Protein AF-A0A2V5SLN3-F1 (afdb_monomer_lite)

Radius of gyration: 26.93 Å; chains: 1; bounding box: 72×32×81 Å

pLDDT: mean 79.35, std 11.96, range [52.5, 93.38]

Secondary structure (DSSP, 8-state):
-HHHHHHHHHHHHHHHHTS--TT---BTTB-HHHHHHHHHHHHHHHHHHHHHHHHHHHIIIIITSTTTGGGSTTHHHHHHHHHHHTTS---HHHHHHHHHHHHHHHHHHHHHHHHHHIIIII-HHHHHHHHHHHHHHHHHHTTSGGGHHHHHHHHHHH-

Structure (mmCIF, N/CA/C/O backbone):
data_AF-A0A2V5SLN3-F1
#
_entry.id   AF-A0A2V5SLN3-F1
#
loop_
_atom_site.group_PDB
_atom_site.id
_atom_site.type_symbol
_atom_site.label_atom_id
_atom_site.label_alt_id
_atom_site.label_comp_id
_atom_site.label_asym_id
_atom_site.label_entity_id
_atom_site.label_seq_id
_atom_site.pdbx_PDB_ins_code
_atom_site.Cartn_x
_atom_site.Cartn_y
_atom_site.Cartn_z
_atom_site.occupancy
_atom_site.B_iso_or_equiv
_atom_site.auth_seq_id
_atom_site.auth_comp_id
_atom_site.auth_asym_id
_atom_site.auth_atom_id
_atom_site.pdbx_PDB_model_num
ATOM 1 N N . MET A 1 1 ? 51.136 8.847 -52.591 1.00 61.53 1 MET A N 1
ATOM 2 C CA . MET A 1 1 ? 50.750 9.516 -51.328 1.00 61.53 1 MET A CA 1
ATOM 3 C C . MET A 1 1 ? 49.317 10.067 -51.361 1.00 61.53 1 MET A C 1
ATOM 5 O O . MET A 1 1 ? 48.600 9.870 -50.396 1.00 61.53 1 MET A O 1
ATOM 9 N N . ALA A 1 2 ? 48.838 10.638 -52.477 1.00 60.84 2 ALA A N 1
ATOM 10 C CA . ALA A 1 2 ? 47.458 11.149 -52.593 1.00 60.84 2 ALA A CA 1
ATOM 11 C C . ALA A 1 2 ? 46.336 10.073 -52.566 1.00 60.84 2 ALA A C 1
ATOM 13 O O . ALA A 1 2 ? 45.254 10.313 -52.038 1.00 60.84 2 ALA A O 1
ATOM 14 N N . LEU A 1 3 ? 46.585 8.862 -53.088 1.00 61.09 3 LEU A N 1
ATOM 15 C CA . LEU A 1 3 ? 45.587 7.774 -53.129 1.00 61.09 3 LEU A CA 1
ATOM 16 C C . LEU A 1 3 ? 45.236 7.205 -51.741 1.00 61.09 3 LEU A C 1
ATOM 18 O O . LEU A 1 3 ? 44.086 6.859 -51.480 1.00 61.09 3 LEU A O 1
ATOM 22 N N . THR A 1 4 ? 46.208 7.140 -50.828 1.00 65.88 4 THR A N 1
ATOM 23 C CA . THR A 1 4 ? 46.013 6.631 -49.460 1.00 65.88 4 THR A CA 1
ATOM 24 C C . THR A 1 4 ? 45.186 7.584 -48.596 1.00 65.88 4 THR A C 1
ATOM 26 O O . THR A 1 4 ? 44.392 7.136 -47.770 1.00 65.88 4 THR A O 1
ATOM 29 N N . GLU A 1 5 ? 45.303 8.893 -48.824 1.00 65.50 5 GLU A N 1
ATOM 30 C CA . GLU A 1 5 ? 44.511 9.904 -48.114 1.00 65.50 5 GLU A CA 1
ATOM 31 C C . GLU A 1 5 ? 43.044 9.910 -48.560 1.00 65.50 5 GLU A C 1
ATOM 33 O O . GLU A 1 5 ? 42.145 10.029 -47.723 1.00 65.50 5 GLU A O 1
ATOM 38 N N . GLY A 1 6 ? 42.783 9.695 -49.855 1.00 66.25 6 GLY A N 1
ATOM 39 C CA . GLY A 1 6 ? 41.425 9.590 -50.399 1.00 66.25 6 GLY A CA 1
ATOM 40 C C . GLY A 1 6 ? 40.634 8.415 -49.815 1.00 66.25 6 GLY A C 1
ATOM 41 O O . GLY A 1 6 ? 39.480 8.583 -49.420 1.00 66.25 6 GLY A O 1
ATOM 42 N N . LEU A 1 7 ? 41.272 7.249 -49.667 1.00 68.19 7 LEU A N 1
ATOM 43 C CA . LEU A 1 7 ? 40.657 6.061 -49.060 1.00 68.19 7 LEU A CA 1
ATOM 44 C C . LEU A 1 7 ? 40.425 6.234 -47.553 1.00 68.19 7 LEU A C 1
ATOM 46 O O . LEU A 1 7 ? 39.381 5.834 -47.037 1.00 68.19 7 LEU A O 1
ATOM 50 N N . ALA A 1 8 ? 41.352 6.885 -46.846 1.00 68.88 8 ALA A N 1
ATOM 51 C CA . ALA A 1 8 ? 41.179 7.209 -45.431 1.00 68.88 8 ALA A CA 1
ATOM 52 C C . ALA A 1 8 ? 40.047 8.228 -45.202 1.00 68.88 8 ALA A C 1
ATOM 54 O O . ALA A 1 8 ? 39.337 8.143 -44.196 1.00 68.88 8 ALA A O 1
ATOM 55 N N . LYS A 1 9 ? 39.857 9.173 -46.132 1.00 69.25 9 LYS A N 1
ATOM 56 C CA . LYS A 1 9 ? 38.761 10.147 -46.099 1.00 69.25 9 LYS A CA 1
ATOM 57 C C . LYS A 1 9 ? 37.419 9.484 -46.407 1.00 69.25 9 LYS A C 1
ATOM 59 O O . LYS A 1 9 ? 36.494 9.672 -45.628 1.00 69.25 9 LYS A O 1
ATOM 64 N N . ALA A 1 10 ? 37.347 8.642 -47.441 1.00 67.56 10 ALA A N 1
ATOM 65 C CA . ALA A 1 10 ? 36.150 7.873 -47.800 1.00 67.56 10 ALA A CA 1
ATOM 66 C C . ALA A 1 10 ? 35.706 6.902 -46.688 1.00 67.56 10 ALA A C 1
ATOM 68 O O . ALA A 1 10 ? 34.519 6.793 -46.383 1.00 67.56 10 ALA A O 1
ATOM 69 N N . ARG A 1 11 ? 36.665 6.248 -46.018 1.00 65.00 11 ARG A N 1
ATOM 70 C CA . ARG A 1 11 ? 36.393 5.375 -44.865 1.00 65.00 11 ARG A CA 1
ATOM 71 C C . ARG A 1 11 ? 35.878 6.159 -43.654 1.00 65.00 11 ARG A C 1
ATOM 73 O O . ARG A 1 11 ? 35.012 5.661 -42.941 1.00 65.00 11 ARG A O 1
ATOM 80 N N . ARG A 1 12 ? 36.370 7.386 -43.432 1.00 63.09 12 ARG A N 1
ATOM 81 C CA . ARG A 1 12 ? 35.868 8.278 -42.371 1.00 63.09 12 ARG A CA 1
ATOM 82 C C . ARG A 1 12 ? 34.450 8.770 -42.650 1.00 63.09 12 ARG A C 1
ATOM 84 O O . ARG A 1 12 ? 33.630 8.727 -41.741 1.00 63.09 12 ARG A O 1
ATOM 91 N N . THR A 1 13 ? 34.131 9.166 -43.883 1.00 60.34 13 THR A N 1
ATOM 92 C CA . THR A 1 13 ? 32.761 9.573 -44.241 1.00 60.34 13 THR A CA 1
ATOM 93 C C . THR A 1 13 ? 31.768 8.416 -44.163 1.00 60.34 13 THR A C 1
ATOM 95 O O . THR A 1 13 ? 30.644 8.630 -43.718 1.00 60.34 13 THR A O 1
ATOM 98 N N . GLN A 1 14 ? 32.170 7.187 -44.509 1.00 59.09 14 GLN A N 1
ATOM 99 C CA . GLN A 1 14 ? 31.303 6.016 -44.325 1.00 59.09 14 GLN A CA 1
ATOM 100 C C . GLN A 1 14 ? 31.097 5.642 -42.851 1.00 59.09 14 GLN A C 1
ATOM 102 O O . GLN A 1 14 ? 29.985 5.285 -42.476 1.00 59.09 14 GLN A O 1
ATOM 107 N N . HIS A 1 15 ? 32.119 5.757 -41.998 1.00 54.50 15 HIS A N 1
ATOM 108 C CA . HIS A 1 15 ? 31.983 5.441 -40.571 1.00 54.50 15 HIS A CA 1
ATOM 109 C C . HIS A 1 15 ? 31.034 6.414 -39.849 1.00 54.50 15 HIS A C 1
ATOM 111 O O . HIS A 1 15 ? 30.241 5.987 -39.018 1.00 54.50 15 HIS A O 1
ATOM 117 N N . SER A 1 16 ? 31.051 7.704 -40.204 1.00 55.72 16 SER A N 1
ATOM 118 C CA . SER A 1 16 ? 30.120 8.696 -39.642 1.00 55.72 16 SER A CA 1
ATOM 119 C C . SER A 1 16 ? 28.672 8.521 -40.120 1.00 55.72 16 SER A C 1
ATOM 121 O O . SER A 1 16 ? 27.753 8.873 -39.387 1.00 55.72 16 SER A O 1
ATOM 123 N N . ALA A 1 17 ? 28.448 7.949 -41.308 1.00 57.78 17 ALA A N 1
ATOM 124 C CA . ALA A 1 17 ? 27.106 7.713 -41.848 1.00 57.78 17 ALA A CA 1
ATOM 125 C C . ALA A 1 17 ? 26.389 6.494 -41.227 1.00 57.78 17 ALA A C 1
ATOM 127 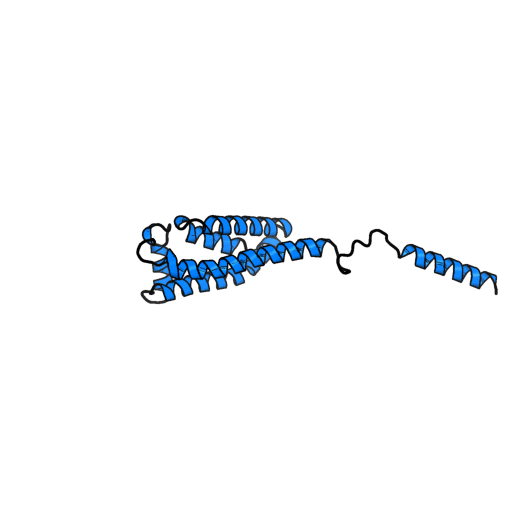O O . ALA A 1 17 ? 25.166 6.423 -41.275 1.00 57.78 17 ALA A O 1
ATOM 128 N N . LEU A 1 18 ? 27.125 5.554 -40.619 1.00 58.69 18 LEU A N 1
ATOM 129 C CA . LEU A 1 18 ? 26.564 4.338 -40.006 1.00 58.69 18 LEU A CA 1
ATOM 130 C C . LEU A 1 18 ? 26.110 4.520 -38.545 1.00 58.69 18 LEU A C 1
ATOM 132 O O . LEU A 1 18 ? 25.500 3.616 -37.983 1.00 58.69 18 LEU A O 1
ATOM 136 N N . VAL A 1 19 ? 26.406 5.666 -37.922 1.00 57.88 19 VAL A N 1
ATOM 137 C CA . VAL A 1 19 ? 26.100 5.931 -36.499 1.00 57.88 19 VAL A CA 1
ATOM 138 C C . VAL A 1 19 ? 24.748 6.629 -36.312 1.00 57.88 19 VAL A C 1
ATOM 140 O O . VAL A 1 19 ? 24.195 6.624 -35.215 1.00 57.88 19 VAL A O 1
ATOM 143 N N . HIS A 1 20 ? 24.163 7.195 -37.371 1.00 57.94 20 HIS A N 1
ATOM 144 C CA . HIS A 1 20 ? 22.851 7.821 -37.267 1.00 57.94 20 HIS A CA 1
ATOM 145 C C . HIS A 1 20 ? 21.748 6.775 -37.453 1.00 57.94 20 HIS A C 1
ATOM 147 O O . HIS A 1 20 ? 21.328 6.482 -38.569 1.00 57.94 20 HIS A O 1
ATOM 153 N N . ASN A 1 21 ? 21.301 6.191 -36.341 1.00 62.31 21 ASN A N 1
ATOM 154 C CA . ASN A 1 21 ? 20.111 5.354 -36.318 1.00 62.31 21 ASN A CA 1
ATOM 155 C C . ASN A 1 21 ? 18.867 6.266 -36.222 1.00 62.31 21 ASN A C 1
ATOM 157 O O . ASN A 1 21 ? 18.675 6.907 -35.189 1.00 62.31 21 ASN A O 1
ATOM 161 N N . PRO A 1 22 ? 18.008 6.348 -37.254 1.00 55.69 22 PRO A N 1
ATOM 162 C CA . PRO A 1 22 ? 16.774 7.142 -37.217 1.00 55.69 22 PRO A CA 1
ATOM 163 C C . PRO A 1 22 ? 15.733 6.597 -36.219 1.00 55.69 22 PRO A C 1
ATOM 165 O O . PRO A 1 22 ? 14.703 7.229 -35.986 1.00 55.69 22 PRO A O 1
ATOM 168 N N . GLU A 1 23 ? 16.005 5.448 -35.591 1.00 59.38 23 GLU A N 1
ATOM 169 C CA . GLU A 1 23 ? 15.252 4.918 -34.455 1.00 59.38 23 GLU A CA 1
ATOM 170 C C . GLU A 1 23 ? 15.792 5.367 -33.087 1.00 59.38 23 GLU A C 1
ATOM 172 O O . GLU A 1 23 ? 15.502 4.714 -32.081 1.00 59.38 23 GLU A O 1
ATOM 177 N N . ASP A 1 24 ? 16.553 6.467 -33.007 1.00 57.34 24 ASP A N 1
ATOM 178 C CA . ASP A 1 24 ? 16.949 7.051 -31.721 1.00 57.34 24 ASP A CA 1
ATOM 179 C C . ASP A 1 24 ? 15.735 7.683 -31.026 1.00 57.34 24 ASP A C 1
ATOM 181 O O . ASP A 1 24 ? 15.410 8.869 -31.072 1.00 57.34 24 ASP A O 1
ATOM 185 N N . ARG A 1 25 ? 14.972 6.780 -30.438 1.00 59.91 25 ARG A N 1
ATOM 186 C CA . ARG A 1 25 ? 13.666 6.956 -29.848 1.00 59.91 25 ARG A CA 1
ATOM 187 C C . ARG A 1 25 ? 13.823 7.456 -28.407 1.00 59.91 25 ARG A C 1
ATOM 189 O O . ARG A 1 25 ? 13.030 7.082 -27.554 1.00 59.91 25 ARG A O 1
ATOM 196 N N . SER A 1 26 ? 14.823 8.286 -28.121 1.00 57.06 26 SER A N 1
ATOM 197 C CA . SER A 1 26 ? 15.150 8.709 -26.761 1.00 57.06 26 SER A CA 1
ATOM 198 C C . SER A 1 26 ? 14.059 9.611 -26.164 1.00 57.06 26 SER A C 1
ATOM 200 O O . SER A 1 26 ? 13.610 10.581 -26.774 1.00 57.06 26 SER A O 1
ATOM 202 N N . PHE A 1 27 ? 13.587 9.272 -24.965 1.00 59.97 27 PHE A N 1
ATOM 203 C CA . PHE A 1 27 ? 12.890 10.230 -24.108 1.00 59.97 27 PHE A CA 1
ATOM 204 C C . PHE A 1 27 ? 13.963 10.792 -23.178 1.00 59.97 27 PHE A C 1
ATOM 206 O O . PHE A 1 27 ? 14.506 10.045 -22.367 1.00 59.97 27 PHE A O 1
ATOM 213 N N . PHE A 1 28 ? 14.346 12.060 -23.358 1.00 66.69 28 PHE A N 1
ATOM 214 C CA . PHE A 1 28 ? 15.442 12.690 -22.601 1.00 66.69 28 PHE A CA 1
ATOM 215 C C . PHE A 1 28 ? 16.801 11.948 -22.674 1.00 66.69 28 PHE A C 1
ATOM 217 O O . PHE A 1 28 ? 17.596 12.033 -21.745 1.00 66.69 28 PHE A O 1
ATOM 224 N N . GLY A 1 29 ? 17.097 11.207 -23.753 1.00 70.31 29 GLY A N 1
ATOM 225 C CA . GLY A 1 29 ? 18.341 10.421 -23.857 1.00 70.31 29 GLY A CA 1
ATOM 226 C C . GLY A 1 29 ? 18.280 9.013 -23.239 1.00 70.31 29 GLY A C 1
ATOM 227 O O . GLY A 1 29 ? 19.279 8.297 -23.264 1.00 70.31 29 GLY A O 1
ATOM 228 N N . HIS A 1 30 ? 17.121 8.584 -22.723 1.00 72.25 30 HIS A N 1
ATOM 229 C CA . HIS A 1 30 ? 16.921 7.273 -22.091 1.00 72.25 30 HIS A CA 1
ATOM 230 C C . HIS A 1 30 ? 15.968 6.348 -22.884 1.00 72.25 30 HIS A C 1
ATOM 232 O O . HIS A 1 30 ? 15.185 6.823 -23.718 1.00 72.25 30 HIS A O 1
ATOM 238 N N . PRO A 1 31 ? 15.998 5.018 -22.633 1.00 79.44 31 PRO A N 1
ATOM 239 C CA . PRO A 1 31 ? 15.121 4.049 -23.296 1.00 79.44 31 PRO A CA 1
ATOM 240 C C . PRO A 1 31 ? 13.634 4.369 -23.087 1.00 79.44 31 PRO A C 1
ATOM 242 O O . PRO A 1 31 ? 13.209 4.630 -21.963 1.00 79.44 31 PRO A O 1
ATOM 245 N N . ARG A 1 32 ? 12.805 4.258 -24.138 1.00 73.88 32 ARG A N 1
ATOM 246 C CA . ARG A 1 32 ? 11.359 4.588 -24.078 1.00 73.88 32 ARG A CA 1
ATOM 247 C C . ARG A 1 32 ? 10.577 3.871 -22.981 1.00 73.88 32 ARG A C 1
ATOM 249 O O . ARG A 1 32 ? 9.624 4.433 -22.454 1.00 73.88 32 ARG A O 1
ATOM 256 N N . GLY A 1 33 ? 10.972 2.645 -22.636 1.00 79.88 33 GLY A N 1
ATOM 257 C CA . GLY A 1 33 ? 10.323 1.867 -21.578 1.00 79.88 33 GLY A CA 1
ATOM 258 C C . GLY A 1 33 ? 10.398 2.536 -20.204 1.00 79.88 33 GLY A C 1
ATOM 259 O O . GLY A 1 33 ? 9.483 2.373 -19.402 1.00 79.88 33 GLY A O 1
ATOM 260 N N . LEU A 1 34 ? 11.433 3.347 -19.958 1.00 82.06 34 LEU A N 1
ATOM 261 C CA . LEU A 1 34 ? 11.593 4.062 -18.696 1.00 82.06 34 LEU A CA 1
ATOM 262 C C . LEU A 1 34 ? 10.463 5.068 -18.469 1.00 82.06 34 LEU A C 1
ATOM 264 O O . LEU A 1 34 ? 9.965 5.158 -17.356 1.00 82.06 34 LEU A O 1
ATOM 268 N N . GLY A 1 35 ? 10.020 5.777 -19.514 1.00 84.94 35 GLY A N 1
ATOM 269 C CA . GLY A 1 35 ? 8.931 6.751 -19.397 1.00 84.94 35 GLY A CA 1
ATOM 270 C C . GLY A 1 35 ? 7.621 6.105 -18.941 1.00 84.94 35 GLY A C 1
ATOM 271 O O . GLY A 1 35 ? 6.964 6.614 -18.037 1.00 84.94 35 GLY A O 1
ATOM 272 N N . TYR A 1 36 ? 7.280 4.941 -19.503 1.00 85.12 36 TYR A N 1
ATOM 273 C CA . TYR A 1 36 ? 6.088 4.189 -19.101 1.00 85.12 36 TYR A CA 1
ATOM 274 C C . TYR A 1 36 ? 6.188 3.663 -17.667 1.00 85.12 36 TYR A C 1
ATOM 276 O O . TYR A 1 36 ? 5.224 3.780 -16.913 1.00 85.12 36 TYR A O 1
ATOM 284 N N . ILE A 1 37 ? 7.343 3.117 -17.274 1.00 87.06 37 ILE A N 1
ATOM 285 C CA . ILE A 1 37 ? 7.554 2.605 -15.912 1.00 87.06 37 ILE A CA 1
ATOM 286 C C . ILE A 1 37 ? 7.519 3.752 -14.902 1.00 87.06 37 ILE A C 1
ATOM 288 O O . ILE A 1 37 ? 6.782 3.657 -13.932 1.00 87.06 37 ILE A O 1
ATOM 292 N N . ALA A 1 38 ? 8.230 4.851 -15.160 1.00 89.19 38 ALA A N 1
ATOM 293 C CA . ALA A 1 38 ? 8.267 6.009 -14.271 1.00 89.19 38 ALA A CA 1
ATOM 294 C C . ALA A 1 38 ? 6.882 6.642 -14.094 1.00 89.19 38 ALA A C 1
ATOM 296 O O . ALA A 1 38 ? 6.509 7.004 -12.983 1.00 89.19 38 ALA A O 1
ATOM 297 N N . PHE A 1 39 ? 6.095 6.748 -15.169 1.00 90.50 39 PHE A N 1
ATOM 298 C CA . PHE A 1 39 ? 4.722 7.239 -15.076 1.00 90.50 39 PHE A CA 1
ATOM 299 C C . PHE A 1 39 ? 3.826 6.285 -14.275 1.00 90.50 39 PHE A C 1
ATOM 301 O O . PHE A 1 39 ? 3.064 6.726 -13.418 1.00 90.50 39 PHE A O 1
ATOM 308 N N . THR A 1 40 ? 3.949 4.978 -14.516 1.00 89.12 40 THR A N 1
ATOM 309 C CA . THR A 1 40 ? 3.178 3.957 -13.788 1.00 89.12 40 THR A CA 1
ATOM 310 C C . THR A 1 40 ? 3.553 3.936 -12.302 1.00 89.12 40 THR A C 1
ATOM 312 O O . THR A 1 40 ? 2.669 3.902 -11.455 1.00 89.12 40 THR A O 1
ATOM 315 N N . GLU A 1 41 ? 4.843 4.037 -11.977 1.00 90.62 41 GLU A N 1
ATOM 316 C CA . GLU A 1 41 ? 5.365 4.138 -10.609 1.00 90.62 41 GLU A CA 1
ATOM 317 C C . GLU A 1 41 ? 4.917 5.438 -9.928 1.00 90.62 41 GLU A C 1
ATOM 319 O O . GLU A 1 41 ? 4.519 5.429 -8.767 1.00 90.62 41 GLU A O 1
ATOM 324 N N . ALA A 1 42 ? 4.917 6.565 -10.644 1.00 92.25 42 ALA A N 1
ATOM 325 C CA . ALA A 1 42 ? 4.412 7.826 -10.110 1.00 92.25 42 ALA A CA 1
ATOM 326 C C . ALA A 1 42 ? 2.916 7.742 -9.772 1.00 92.25 42 ALA A C 1
ATOM 328 O O . ALA A 1 42 ? 2.494 8.255 -8.736 1.00 92.25 42 ALA A O 1
ATOM 329 N N . TRP A 1 43 ? 2.121 7.085 -10.619 1.00 90.62 43 TRP A N 1
ATOM 330 C CA . TRP A 1 43 ? 0.688 6.905 -10.390 1.00 90.62 43 TRP A CA 1
ATOM 331 C C . TRP A 1 43 ? 0.391 5.958 -9.222 1.00 90.62 43 TRP A C 1
ATOM 333 O O . TRP A 1 43 ? -0.478 6.247 -8.398 1.00 90.62 43 TRP A O 1
ATOM 343 N N . GLU A 1 44 ? 1.143 4.860 -9.128 1.00 90.88 44 GLU A N 1
ATOM 344 C CA . GLU A 1 44 ? 1.118 3.916 -8.005 1.00 90.88 44 GLU A CA 1
ATOM 345 C C . GLU A 1 44 ? 1.379 4.666 -6.691 1.00 90.88 44 GLU A C 1
ATOM 347 O O . GLU A 1 44 ? 0.496 4.738 -5.832 1.00 90.88 44 GLU A O 1
ATOM 352 N N . ARG A 1 45 ? 2.512 5.373 -6.606 1.00 90.62 45 ARG A N 1
ATOM 353 C CA . ARG A 1 45 ? 2.903 6.131 -5.412 1.00 90.62 45 ARG A CA 1
ATOM 354 C C . ARG A 1 45 ? 1.934 7.248 -5.064 1.00 90.62 45 ARG A C 1
ATOM 356 O O . ARG A 1 45 ? 1.669 7.480 -3.887 1.00 90.62 45 ARG A O 1
ATOM 363 N N . PHE A 1 46 ? 1.398 7.949 -6.061 1.00 91.06 46 PHE A N 1
ATOM 364 C CA . PHE A 1 46 ? 0.380 8.971 -5.831 1.00 91.06 46 PHE A CA 1
ATOM 365 C C . PHE A 1 46 ? -0.863 8.372 -5.161 1.00 91.06 46 PHE A C 1
ATOM 367 O O . PHE A 1 46 ? -1.335 8.908 -4.156 1.00 91.06 46 PHE A O 1
ATOM 374 N N . SER A 1 47 ? -1.353 7.237 -5.667 1.00 89.81 47 SER A N 1
ATOM 375 C CA . SER A 1 47 ? -2.489 6.529 -5.072 1.00 89.81 47 SER A CA 1
ATOM 376 C C . SER A 1 47 ? -2.159 6.008 -3.672 1.00 89.81 47 SER A C 1
ATOM 378 O O . SER A 1 47 ? -2.957 6.199 -2.754 1.00 89.81 47 SER A O 1
ATOM 380 N N . TYR A 1 48 ? -0.982 5.404 -3.486 1.00 88.06 48 TYR A N 1
ATOM 381 C CA . TYR A 1 48 ? -0.550 4.852 -2.203 1.00 88.06 48 TYR A CA 1
ATOM 382 C C . TYR A 1 48 ? -0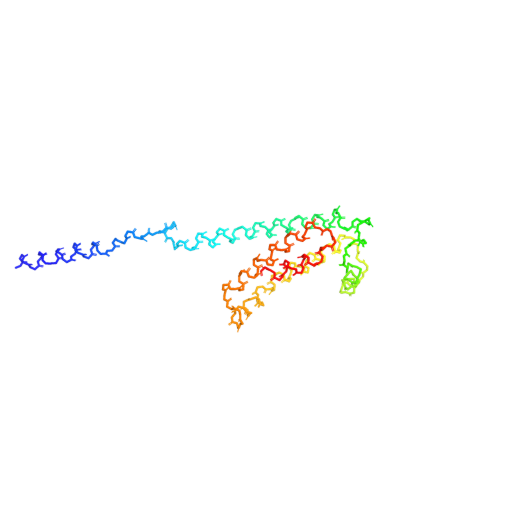.443 5.936 -1.122 1.00 88.06 48 TYR A C 1
ATOM 384 O O . TYR A 1 48 ? -1.052 5.816 -0.057 1.00 88.06 48 TYR A O 1
ATOM 392 N N . TYR A 1 49 ? 0.269 7.035 -1.395 1.00 89.81 49 TYR A N 1
ATOM 393 C CA . TYR A 1 49 ? 0.409 8.122 -0.424 1.00 89.81 49 TYR A CA 1
ATOM 394 C C . TYR A 1 49 ? -0.910 8.866 -0.197 1.00 89.81 49 TYR A C 1
ATOM 396 O O . TYR A 1 49 ? -1.215 9.219 0.944 1.00 89.81 49 TYR A O 1
ATOM 404 N N . GLY A 1 50 ? -1.724 9.051 -1.243 1.00 88.62 50 GLY A N 1
ATOM 405 C CA . GLY A 1 50 ? -3.057 9.640 -1.120 1.00 88.62 50 GLY A CA 1
ATOM 406 C C . GLY A 1 50 ? -3.973 8.814 -0.216 1.00 88.62 50 GLY A C 1
ATOM 407 O O . GLY A 1 50 ? -4.597 9.355 0.701 1.00 88.62 50 GLY A O 1
ATOM 408 N N . MET A 1 51 ? -3.990 7.494 -0.415 1.00 89.88 51 MET A N 1
ATOM 409 C CA . MET A 1 51 ? -4.689 6.556 0.460 1.00 89.88 51 MET A CA 1
ATOM 410 C C . MET A 1 51 ? -4.167 6.646 1.889 1.00 89.88 51 MET A C 1
ATOM 412 O O . MET A 1 51 ? -4.958 6.849 2.803 1.00 89.88 51 MET A O 1
ATOM 416 N N . GLN A 1 52 ? -2.848 6.592 2.082 1.00 85.69 52 GLN A N 1
ATOM 417 C CA . GLN A 1 52 ? -2.215 6.633 3.398 1.00 85.69 52 GLN A CA 1
ATOM 418 C C . GLN A 1 52 ? -2.616 7.888 4.198 1.00 85.69 52 GLN A C 1
ATOM 420 O O . GLN A 1 52 ? -2.929 7.794 5.387 1.00 85.69 52 GLN A O 1
ATOM 425 N N . SER A 1 53 ? -2.649 9.060 3.555 1.00 85.75 53 SER A N 1
ATOM 426 C CA . SER A 1 53 ? -3.052 10.319 4.195 1.00 85.75 53 SER A CA 1
ATOM 427 C C . SER A 1 53 ? -4.535 10.350 4.577 1.00 85.75 53 SER A C 1
ATOM 429 O O . SER A 1 53 ? -4.881 10.782 5.679 1.00 85.75 53 SER A O 1
ATOM 431 N N . LEU A 1 54 ? -5.417 9.892 3.685 1.00 85.19 54 LEU A N 1
ATOM 432 C CA . LEU A 1 54 ? -6.863 9.906 3.923 1.00 85.19 54 LEU A CA 1
ATOM 433 C C . LEU A 1 54 ? -7.303 8.811 4.897 1.00 85.19 54 LEU A C 1
ATOM 435 O O . LEU A 1 54 ? -8.199 9.046 5.703 1.00 85.19 54 LEU A O 1
ATOM 439 N N . LEU A 1 55 ? -6.648 7.652 4.873 1.00 82.69 55 LEU A N 1
ATOM 440 C CA . LEU A 1 55 ? -6.938 6.503 5.725 1.00 82.69 55 LEU A CA 1
ATOM 441 C C . LEU A 1 55 ? -6.761 6.840 7.211 1.00 82.69 55 LEU A C 1
ATOM 443 O O . LEU A 1 55 ? -7.636 6.530 8.015 1.00 82.69 55 LEU A O 1
ATOM 447 N N . VAL A 1 56 ? -5.673 7.528 7.581 1.00 81.25 56 VAL A N 1
ATOM 448 C CA . VAL A 1 56 ? -5.438 7.959 8.973 1.00 81.25 56 VAL A CA 1
ATOM 449 C C . VAL A 1 56 ? -6.524 8.924 9.435 1.00 81.25 56 VAL A C 1
ATOM 451 O O . VAL A 1 56 ? -7.065 8.777 10.534 1.00 81.25 56 VAL A O 1
ATOM 454 N N . LEU A 1 57 ? -6.867 9.900 8.589 1.00 81.31 57 LEU A N 1
ATOM 455 C CA . LEU A 1 57 ? -7.937 10.848 8.888 1.00 81.31 57 LEU A CA 1
ATOM 456 C C . LEU A 1 57 ? -9.273 10.124 9.043 1.00 81.31 57 LEU A C 1
ATOM 458 O O . LEU A 1 57 ? -9.970 10.363 10.022 1.00 81.31 57 LEU A O 1
ATOM 462 N N . TYR A 1 58 ? -9.600 9.212 8.133 1.00 81.44 58 TYR A N 1
ATOM 463 C CA . TYR A 1 58 ? -10.818 8.413 8.168 1.00 81.44 58 TYR A CA 1
ATOM 464 C C . TYR A 1 58 ? -10.900 7.533 9.424 1.00 81.44 58 TYR A C 1
ATOM 466 O O . TYR A 1 58 ? -11.926 7.531 10.102 1.00 81.44 58 TYR A O 1
ATOM 474 N N . MET A 1 59 ? -9.808 6.873 9.816 1.00 75.62 59 MET A N 1
ATOM 475 C CA . MET A 1 59 ? -9.755 6.071 11.040 1.00 75.62 59 MET A CA 1
ATOM 476 C C . MET A 1 59 ? -10.044 6.907 12.290 1.00 75.62 59 MET A C 1
ATOM 478 O O . MET A 1 59 ? -10.873 6.522 13.111 1.00 75.62 59 MET A O 1
ATOM 482 N N . VAL A 1 60 ? -9.395 8.068 12.425 1.00 74.06 60 VAL A N 1
ATOM 483 C CA . VAL A 1 60 ? -9.535 8.937 13.608 1.00 74.06 60 VAL A CA 1
ATOM 484 C C . VAL A 1 60 ? -10.871 9.688 13.623 1.00 74.06 60 VAL A C 1
ATOM 486 O O . VAL A 1 60 ? -11.439 9.900 14.693 1.00 74.06 60 VAL A O 1
ATOM 489 N N . LYS A 1 61 ? -11.363 10.123 12.456 1.00 68.38 61 LYS A N 1
ATOM 490 C CA . LYS A 1 61 ? -12.520 11.028 12.333 1.00 68.38 61 LYS A CA 1
ATOM 491 C C . LYS A 1 61 ? -13.842 10.341 12.026 1.00 68.38 61 LYS A C 1
ATOM 493 O O . LYS A 1 61 ? -14.851 11.002 12.213 1.00 68.38 61 LYS A O 1
ATOM 498 N N . GLN A 1 62 ? -13.855 9.112 11.511 1.00 65.50 62 GLN A N 1
ATOM 499 C CA . GLN A 1 62 ? -15.083 8.436 11.067 1.00 65.50 62 GLN A CA 1
ATOM 500 C C . GLN A 1 62 ? -15.180 7.004 11.604 1.00 65.50 62 GLN A C 1
ATOM 502 O O . GLN A 1 62 ? -16.157 6.670 12.268 1.00 65.50 62 GLN A O 1
ATOM 507 N N . LEU A 1 63 ? -14.153 6.173 11.387 1.00 63.75 63 LEU A N 1
ATOM 508 C CA . LEU A 1 63 ? -14.227 4.734 11.677 1.00 63.75 63 LEU A CA 1
ATOM 509 C C . LEU A 1 63 ? -14.263 4.415 13.183 1.00 63.75 63 LEU A C 1
ATOM 511 O O . LEU A 1 63 ? -14.891 3.448 13.602 1.00 63.75 63 LEU A O 1
ATOM 515 N N . LEU A 1 64 ? -13.584 5.216 14.009 1.00 59.25 64 LEU A N 1
ATOM 516 C CA . LEU A 1 64 ? -13.463 4.971 15.451 1.00 59.25 64 LEU A CA 1
ATOM 517 C C . LEU A 1 64 ? -14.421 5.805 16.313 1.00 59.25 64 LEU A C 1
ATOM 519 O O . LEU A 1 64 ? -14.347 5.751 17.543 1.00 59.25 64 LEU A O 1
ATOM 523 N N . LEU A 1 65 ? -15.334 6.559 15.697 1.00 61.25 65 LEU A N 1
ATOM 524 C CA . LEU A 1 65 ? -16.466 7.132 16.420 1.00 61.25 65 LEU A CA 1
ATOM 525 C C . LEU A 1 65 ? -17.468 6.010 16.718 1.00 61.25 65 LEU A C 1
ATOM 527 O O . LEU A 1 65 ? -17.865 5.260 15.829 1.00 61.25 65 LEU A O 1
ATOM 531 N N . THR A 1 66 ? -17.872 5.915 17.987 1.00 53.25 66 THR A N 1
ATOM 532 C CA . THR A 1 66 ? -18.641 4.830 18.633 1.00 53.25 66 THR A CA 1
ATOM 533 C C . THR A 1 66 ? -19.876 4.319 17.869 1.00 53.25 66 THR A C 1
ATOM 535 O O . THR A 1 66 ? -20.351 3.232 18.162 1.00 53.25 66 THR A O 1
ATOM 538 N N . SER A 1 67 ? -20.380 5.047 16.869 1.00 52.50 67 SER A N 1
ATOM 539 C CA . SER A 1 67 ? -21.593 4.706 16.118 1.00 52.50 67 SER A CA 1
ATOM 540 C C . SER A 1 67 ? -21.389 3.831 14.860 1.00 52.50 67 SER A C 1
ATOM 542 O O . SER A 1 67 ? -22.393 3.381 14.318 1.00 52.50 67 SER A O 1
ATOM 544 N N . HIS A 1 68 ? -20.155 3.583 14.382 1.00 56.00 68 HIS A N 1
ATOM 545 C CA . HIS A 1 68 ? -19.888 2.790 13.151 1.00 56.00 68 HIS A CA 1
ATOM 546 C C . HIS A 1 68 ? -19.026 1.527 13.362 1.00 56.00 68 HIS A C 1
ATOM 548 O O . HIS A 1 68 ? -18.877 0.715 12.450 1.00 56.00 68 HIS A O 1
ATOM 554 N N . ILE A 1 69 ? -18.493 1.318 14.570 1.00 53.81 69 ILE A N 1
ATOM 555 C CA . ILE A 1 69 ? -17.550 0.226 14.889 1.00 53.81 69 ILE A CA 1
ATOM 556 C C . ILE A 1 69 ? -18.171 -1.173 14.690 1.00 53.81 69 ILE A C 1
ATOM 558 O O . ILE A 1 69 ? -17.456 -2.135 14.419 1.00 53.81 69 ILE A O 1
ATOM 562 N N . GLU A 1 70 ? -19.498 -1.292 14.780 1.00 56.66 70 GLU A N 1
ATOM 563 C CA . GLU A 1 70 ? -20.214 -2.575 14.705 1.00 56.66 70 GLU A CA 1
ATOM 564 C C . GLU A 1 70 ? -20.392 -3.119 13.279 1.00 56.66 70 GLU A C 1
ATOM 566 O O . GLU A 1 70 ? -20.681 -4.301 13.112 1.00 56.66 70 GLU A O 1
ATOM 571 N N . HIS A 1 71 ? -20.186 -2.296 12.244 1.00 60.47 71 HIS A N 1
ATOM 572 C CA . HIS A 1 71 ? -20.381 -2.720 10.852 1.00 60.47 71 HIS A CA 1
ATOM 573 C C . HIS A 1 71 ? -19.105 -3.249 10.181 1.00 60.47 71 HIS A C 1
ATOM 575 O O . HIS A 1 71 ? -19.181 -3.826 9.098 1.00 60.47 71 HIS A O 1
ATOM 581 N N . VAL A 1 72 ? -17.931 -3.097 10.803 1.00 64.31 72 VAL A N 1
ATOM 582 C CA . VAL A 1 72 ? -16.667 -3.570 10.222 1.00 64.31 72 VAL A CA 1
ATOM 583 C C . VAL A 1 72 ? -16.493 -5.064 10.496 1.00 64.31 72 VAL A C 1
ATOM 585 O O . VAL A 1 72 ? -16.344 -5.498 11.643 1.00 64.31 72 VAL A O 1
ATOM 588 N N . ALA A 1 73 ? -16.472 -5.869 9.432 1.00 67.06 73 ALA A N 1
ATOM 589 C CA . ALA A 1 73 ? -16.347 -7.317 9.539 1.00 67.06 73 ALA A CA 1
ATOM 590 C C . ALA A 1 73 ? -15.023 -7.708 10.226 1.00 67.06 73 ALA A C 1
ATOM 592 O O . ALA A 1 73 ? -13.940 -7.440 9.710 1.00 67.06 73 ALA A O 1
ATOM 593 N N . GLY A 1 74 ? -15.104 -8.347 11.400 1.00 70.25 74 GLY A N 1
ATOM 594 C CA . GLY A 1 74 ? -13.934 -8.862 12.128 1.00 70.25 74 GLY A CA 1
ATOM 595 C C . GLY A 1 74 ? -13.167 -7.836 12.973 1.00 70.25 74 GLY A C 1
ATOM 596 O O . GLY A 1 74 ? -12.095 -8.160 13.486 1.00 70.25 74 GLY A O 1
ATOM 597 N N . PHE A 1 75 ? -13.698 -6.627 1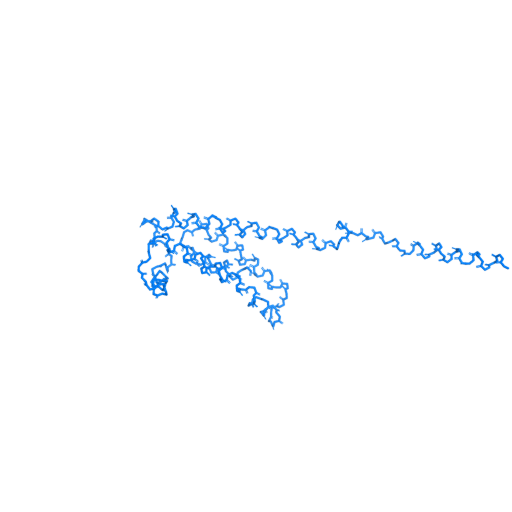3.180 1.00 74.81 75 PHE A N 1
ATOM 598 C CA . PHE A 1 75 ? -13.003 -5.601 13.969 1.00 74.81 75 PHE A CA 1
ATOM 599 C C . PHE A 1 75 ? -12.877 -5.949 15.459 1.00 74.81 75 PHE A C 1
ATOM 601 O O . PHE A 1 75 ? -11.846 -5.678 16.068 1.00 74.81 75 PHE A O 1
ATOM 608 N N . VAL A 1 76 ? -13.880 -6.612 16.041 1.00 76.19 76 VAL A N 1
ATOM 609 C CA . VAL A 1 76 ? -13.879 -7.032 17.455 1.00 76.19 76 VAL A CA 1
ATOM 610 C C . VAL A 1 76 ? -12.719 -7.989 17.796 1.00 76.19 76 VAL A C 1
ATOM 612 O O . VAL A 1 76 ? -11.938 -7.662 18.692 1.00 76.19 76 VAL A O 1
ATOM 615 N N . PRO A 1 77 ? -12.520 -9.129 17.099 1.00 81.88 77 PRO A N 1
ATOM 616 C CA . PRO A 1 77 ? -11.391 -10.016 17.393 1.00 81.88 77 PRO A CA 1
ATOM 617 C C . PRO A 1 77 ? -10.037 -9.365 17.081 1.00 81.88 77 PRO A C 1
ATOM 619 O O . PRO A 1 77 ? -9.072 -9.566 17.817 1.00 81.88 77 PRO A O 1
ATOM 622 N N . PHE A 1 78 ? -9.961 -8.547 16.029 1.00 81.25 78 PHE A N 1
ATOM 623 C CA . PHE A 1 78 ? -8.736 -7.839 15.664 1.00 81.25 78 PHE A CA 1
ATOM 624 C C . PHE A 1 78 ? -8.327 -6.794 16.713 1.00 81.25 78 PHE A C 1
ATOM 626 O O . PHE A 1 78 ? -7.156 -6.709 17.088 1.00 81.25 78 PHE A O 1
ATOM 633 N N . ARG A 1 79 ? -9.293 -6.041 17.249 1.00 79.19 79 ARG A N 1
ATOM 634 C CA . ARG A 1 79 ? -9.063 -5.090 18.338 1.00 79.19 79 ARG A CA 1
ATOM 635 C C . ARG A 1 79 ? -8.515 -5.792 19.575 1.00 79.19 79 ARG A C 1
ATOM 637 O O . ARG A 1 79 ? -7.516 -5.338 20.120 1.00 79.19 79 ARG A O 1
ATOM 644 N N . HIS A 1 80 ? -9.114 -6.909 19.982 1.00 81.81 80 HIS A N 1
ATOM 645 C CA . HIS A 1 80 ? -8.615 -7.676 21.124 1.00 81.81 80 HIS A CA 1
ATOM 646 C C . HIS A 1 80 ? -7.208 -8.230 20.895 1.00 81.81 80 HIS A C 1
ATOM 648 O O . HIS A 1 80 ? -6.385 -8.201 21.809 1.00 81.81 80 HIS A O 1
ATOM 654 N N . PHE A 1 81 ? -6.892 -8.676 19.675 1.00 85.25 81 PHE A N 1
ATOM 655 C CA . PHE A 1 81 ? -5.528 -9.061 19.320 1.00 85.25 81 PHE A CA 1
ATOM 656 C C . PHE A 1 81 ? -4.544 -7.899 19.520 1.00 85.25 81 PHE A C 1
ATOM 658 O O . PHE A 1 81 ? -3.520 -8.073 20.184 1.00 85.25 81 PHE A O 1
ATOM 665 N N . LEU A 1 82 ? -4.870 -6.697 19.037 1.00 84.00 82 LEU A N 1
ATOM 666 C CA . LEU A 1 82 ? -4.020 -5.519 19.228 1.00 84.00 82 LEU A CA 1
ATOM 667 C C . LEU A 1 82 ? -3.912 -5.087 20.694 1.00 84.00 82 LEU A C 1
ATOM 669 O O . LEU A 1 82 ? -2.815 -4.780 21.151 1.00 84.00 82 LEU A O 1
ATOM 673 N N . GLU A 1 83 ? -5.008 -5.106 21.450 1.00 84.00 83 GLU A N 1
ATOM 674 C CA . GLU A 1 83 ? -5.005 -4.809 22.890 1.00 84.00 83 GLU A CA 1
ATOM 675 C C . GLU A 1 83 ? -4.155 -5.819 23.680 1.00 84.00 83 GLU A C 1
ATOM 677 O O . GLU A 1 83 ? -3.468 -5.441 24.633 1.00 84.00 83 GLU A O 1
ATOM 682 N N . SER A 1 84 ? -4.128 -7.088 23.251 1.00 84.94 84 SER A N 1
ATOM 683 C CA . SER A 1 84 ? -3.253 -8.118 23.826 1.00 84.94 84 SER A CA 1
ATOM 684 C C . SER A 1 84 ? -1.773 -7.873 23.504 1.00 84.94 84 SER A C 1
ATOM 686 O O . SER A 1 84 ? -0.919 -8.002 24.384 1.00 84.94 84 SER A O 1
ATOM 688 N N . LEU A 1 85 ? -1.470 -7.446 22.272 1.00 87.12 85 LEU A N 1
ATOM 689 C CA . LEU A 1 85 ? -0.112 -7.159 21.808 1.00 87.12 85 LEU A CA 1
ATOM 690 C C . LEU A 1 85 ? 0.464 -5.900 22.474 1.00 87.12 85 LEU A C 1
ATOM 692 O O . LEU A 1 85 ? 1.615 -5.901 22.907 1.00 87.12 85 LEU A O 1
ATOM 696 N N . TYR A 1 86 ? -0.350 -4.848 22.602 1.00 83.69 86 TYR A N 1
ATOM 697 C CA . TYR A 1 86 ? 0.016 -3.566 23.216 1.00 83.69 86 TYR A CA 1
ATOM 698 C C . TYR A 1 86 ? -0.237 -3.512 24.736 1.00 83.69 86 TYR A C 1
ATOM 700 O O . TYR A 1 86 ? -0.016 -2.470 25.351 1.00 83.69 86 TYR A O 1
ATOM 708 N N . ARG A 1 87 ? -0.641 -4.636 25.353 1.00 79.06 87 ARG A N 1
ATOM 709 C CA . ARG A 1 87 ? -0.866 -4.815 26.802 1.00 79.06 87 ARG A CA 1
ATOM 710 C C . ARG A 1 87 ? -1.745 -3.725 27.438 1.00 79.06 87 ARG A C 1
ATOM 712 O O . ARG A 1 87 ? -1.355 -3.120 28.437 1.00 79.06 87 ARG A O 1
ATOM 719 N N . GLY A 1 88 ? -2.943 -3.492 26.902 1.00 79.38 88 GLY A N 1
ATOM 720 C CA . GLY A 1 88 ? -3.930 -2.622 27.553 1.00 79.38 88 GLY A CA 1
ATOM 721 C C . GLY A 1 88 ? -5.110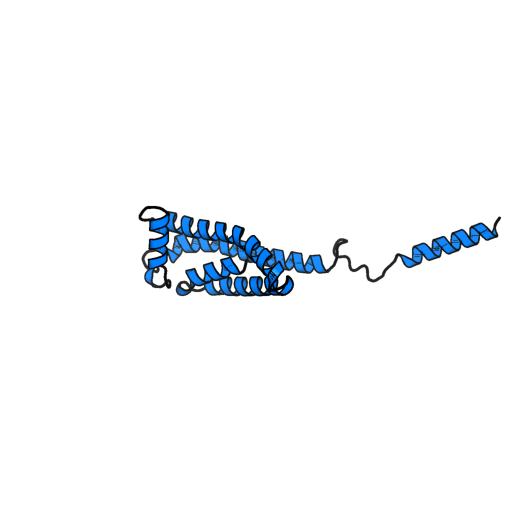 -2.204 26.668 1.00 79.38 88 GLY A C 1
ATOM 722 O O . GLY A 1 88 ? -5.043 -2.352 25.448 1.00 79.38 88 GLY A O 1
ATOM 723 N N . PRO A 1 89 ? -6.191 -1.664 27.266 1.00 75.75 89 PRO A N 1
ATOM 724 C CA . PRO A 1 89 ? -7.323 -1.120 26.522 1.00 75.75 89 PRO A CA 1
ATOM 725 C C . PRO A 1 89 ? -6.895 0.149 25.778 1.00 75.75 89 PRO A C 1
ATOM 727 O O . PRO A 1 89 ? -6.525 1.158 26.382 1.00 75.75 89 PRO A O 1
ATOM 730 N N . LEU A 1 90 ? -6.932 0.095 24.449 1.00 75.75 90 LEU A N 1
ATOM 731 C CA . LEU A 1 90 ? -6.512 1.203 23.600 1.00 75.75 90 LEU A CA 1
ATOM 732 C C . LEU A 1 90 ? -7.683 2.168 23.389 1.00 75.75 90 LEU A C 1
ATOM 734 O O . LEU A 1 90 ? -8.764 1.781 22.940 1.00 75.75 90 LEU A O 1
ATOM 738 N N . ALA A 1 91 ? -7.454 3.450 23.681 1.00 78.06 91 ALA A N 1
ATOM 739 C CA . ALA A 1 91 ? -8.338 4.513 23.221 1.00 78.06 91 ALA A CA 1
ATOM 740 C C . ALA A 1 91 ? -8.313 4.601 21.680 1.00 78.06 91 ALA A C 1
ATOM 742 O O . ALA A 1 91 ? -7.401 4.091 21.026 1.00 78.06 91 ALA A O 1
ATOM 743 N N . VAL A 1 92 ? -9.296 5.295 21.101 1.00 74.75 92 VAL A N 1
ATOM 744 C CA . VAL A 1 92 ? -9.466 5.481 19.647 1.00 74.75 92 VAL A CA 1
ATOM 745 C C . VAL A 1 92 ? -8.162 5.898 18.955 1.00 74.75 92 VAL A C 1
ATOM 747 O O . VAL A 1 92 ? -7.726 5.271 17.996 1.00 74.75 92 VAL A O 1
ATOM 750 N N . GLN A 1 93 ? -7.483 6.920 19.466 1.00 79.75 93 GLN A N 1
ATOM 751 C CA . GLN A 1 93 ? -6.308 7.462 18.790 1.00 79.75 93 GLN A CA 1
ATOM 752 C C . GLN A 1 93 ? -5.068 6.543 18.853 1.00 79.75 93 GLN A C 1
ATOM 754 O O . GLN A 1 93 ? -4.477 6.299 17.801 1.00 79.75 93 GLN A O 1
ATOM 759 N N . PRO A 1 94 ? -4.692 5.956 20.009 1.00 83.31 94 PRO A N 1
ATOM 760 C CA . PRO A 1 94 ? -3.673 4.904 20.067 1.00 83.31 94 PRO A CA 1
ATOM 761 C C . PRO A 1 94 ? -3.981 3.686 19.191 1.00 83.31 94 PRO A C 1
ATOM 763 O O . PRO A 1 94 ? -3.073 3.157 18.554 1.00 83.31 94 PRO A O 1
ATOM 766 N N . LEU A 1 95 ? -5.249 3.263 19.123 1.00 82.69 95 LEU A N 1
ATOM 767 C CA . LEU A 1 95 ? -5.667 2.145 18.277 1.00 82.69 95 LEU A CA 1
ATOM 768 C C . LEU A 1 95 ? -5.458 2.465 16.791 1.00 82.69 95 LEU A C 1
ATOM 770 O O . LEU A 1 95 ? -4.894 1.648 16.066 1.00 82.69 95 LEU A O 1
ATOM 774 N N . ALA A 1 96 ? -5.837 3.669 16.351 1.00 82.12 96 ALA A N 1
ATOM 775 C CA . ALA A 1 96 ? -5.592 4.128 14.987 1.00 82.12 96 ALA A CA 1
ATOM 776 C C . ALA A 1 96 ? -4.095 4.110 14.643 1.00 82.12 96 ALA A C 1
ATOM 778 O O . ALA A 1 96 ? -3.691 3.536 13.632 1.00 82.12 96 ALA A O 1
ATOM 779 N N . SER A 1 97 ? -3.261 4.687 15.509 1.00 85.62 97 SER A N 1
ATOM 780 C CA . SER A 1 97 ? -1.809 4.711 15.313 1.00 85.62 97 SER A CA 1
ATOM 781 C C . SER A 1 97 ? -1.196 3.309 15.288 1.00 85.62 97 SER A C 1
ATOM 783 O O . SER A 1 97 ? -0.283 3.069 14.502 1.00 85.62 97 SER A O 1
ATOM 785 N N . ALA A 1 98 ? -1.700 2.376 16.103 1.00 87.25 98 ALA A N 1
ATOM 786 C CA . ALA A 1 98 ? -1.241 0.988 16.116 1.00 87.25 98 ALA A CA 1
ATOM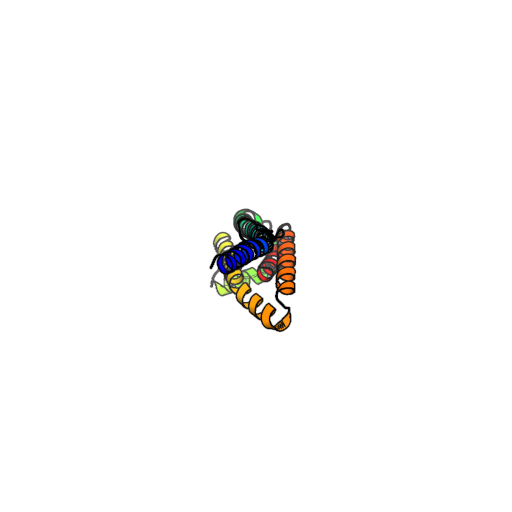 787 C C . ALA A 1 98 ? -1.577 0.262 14.804 1.00 87.25 98 ALA A C 1
ATOM 789 O O . ALA A 1 98 ? -0.697 -0.355 14.207 1.00 87.25 98 ALA A O 1
ATOM 790 N N . ILE A 1 99 ? -2.819 0.383 14.318 1.00 86.69 99 ILE A N 1
ATOM 791 C CA . ILE A 1 99 ? -3.249 -0.206 13.037 1.00 86.69 99 ILE A CA 1
ATOM 792 C C . ILE A 1 99 ? -2.420 0.368 11.890 1.00 86.69 99 ILE A C 1
ATOM 794 O O . ILE A 1 99 ? -1.881 -0.377 11.075 1.00 86.69 99 ILE A O 1
ATOM 798 N N . PHE A 1 100 ? -2.285 1.692 11.853 1.00 86.88 100 PHE A N 1
ATOM 799 C CA . PHE A 1 100 ? -1.549 2.382 10.804 1.00 86.88 100 PHE A CA 1
ATOM 800 C C . PHE A 1 100 ? -0.049 2.057 10.823 1.00 86.88 100 PHE A C 1
ATOM 802 O O . PHE A 1 100 ? 0.552 1.820 9.775 1.00 86.88 100 PHE A O 1
ATOM 809 N N . GLY A 1 101 ? 0.558 2.016 12.011 1.00 88.56 101 GLY A N 1
ATOM 810 C CA . GLY A 1 101 ? 1.963 1.661 12.189 1.00 88.56 101 GLY A CA 1
ATOM 811 C C . GLY A 1 101 ? 2.245 0.211 11.802 1.00 88.56 101 GLY A C 1
ATOM 812 O O . GLY A 1 101 ? 3.229 -0.050 11.111 1.00 88.56 101 GLY A O 1
ATOM 813 N N . LEU A 1 102 ? 1.358 -0.718 12.176 1.00 90.00 102 LEU A N 1
ATOM 814 C CA . LEU A 1 102 ? 1.460 -2.124 11.786 1.00 90.00 102 LEU A CA 1
ATOM 815 C C . LEU A 1 102 ? 1.312 -2.291 10.270 1.00 90.00 102 LEU A C 1
ATOM 817 O O . LEU A 1 102 ? 2.133 -2.961 9.650 1.00 90.00 102 LEU A O 1
ATOM 821 N N . TYR A 1 103 ? 0.310 -1.641 9.673 1.00 89.56 103 TYR A N 1
ATOM 822 C CA . TYR A 1 103 ? 0.109 -1.623 8.226 1.00 89.56 103 TYR A CA 1
ATOM 823 C C . TYR A 1 103 ? 1.356 -1.107 7.499 1.00 89.56 103 TYR A C 1
ATOM 825 O O . TYR A 1 103 ? 1.915 -1.811 6.663 1.00 89.56 103 TYR A O 1
ATOM 833 N N . THR A 1 104 ? 1.846 0.077 7.876 1.00 89.44 104 THR A N 1
ATOM 834 C CA . THR A 1 104 ? 3.024 0.691 7.248 1.00 89.44 104 THR A CA 1
ATOM 835 C C . THR A 1 104 ? 4.251 -0.204 7.408 1.00 89.44 104 THR A C 1
ATOM 837 O O . THR A 1 104 ? 4.948 -0.472 6.435 1.00 89.44 104 THR A O 1
ATOM 840 N N . GLY A 1 105 ? 4.501 -0.732 8.610 1.00 92.00 105 GLY A N 1
ATOM 841 C CA . GLY A 1 105 ? 5.629 -1.632 8.856 1.00 92.00 105 GLY A CA 1
ATOM 842 C C . GLY A 1 105 ? 5.595 -2.891 7.984 1.00 92.00 105 GLY A C 1
ATOM 843 O O . GLY A 1 105 ? 6.627 -3.297 7.450 1.00 92.00 105 GLY A O 1
ATOM 844 N N . LEU A 1 106 ? 4.414 -3.480 7.785 1.00 92.12 106 LEU A N 1
ATOM 845 C CA . LEU A 1 106 ? 4.247 -4.652 6.924 1.00 92.12 106 LEU A CA 1
ATOM 846 C C . LEU A 1 106 ? 4.341 -4.312 5.432 1.00 92.12 106 LEU A C 1
ATOM 848 O O . LEU A 1 106 ? 4.877 -5.116 4.670 1.00 92.12 106 LEU A O 1
ATOM 852 N N . VAL A 1 107 ? 3.906 -3.124 5.012 1.00 90.94 107 VAL A N 1
ATOM 853 C CA . VAL A 1 107 ? 4.115 -2.635 3.640 1.00 90.94 107 VAL A CA 1
ATOM 854 C C . VAL A 1 107 ? 5.604 -2.534 3.317 1.00 90.94 107 VAL A C 1
ATOM 856 O O . VAL A 1 107 ? 6.015 -2.944 2.242 1.00 90.94 107 VAL A O 1
ATOM 859 N N . TYR A 1 108 ? 6.448 -2.088 4.249 1.00 90.44 108 TYR A N 1
ATOM 860 C CA . TYR A 1 108 ? 7.900 -2.078 4.020 1.00 90.44 108 TYR A CA 1
ATOM 861 C C . TYR A 1 108 ? 8.524 -3.483 3.981 1.00 90.44 108 TYR A C 1
ATOM 863 O O . TYR A 1 108 ? 9.576 -3.672 3.370 1.00 90.44 108 TYR A O 1
ATOM 871 N N . LEU A 1 109 ? 7.890 -4.474 4.613 1.00 92.31 109 LEU A N 1
ATOM 872 C CA . LEU A 1 109 ? 8.367 -5.858 4.631 1.00 92.31 109 LEU A CA 1
ATOM 873 C C . LEU A 1 109 ? 7.943 -6.645 3.380 1.00 92.31 109 LEU A C 1
ATOM 875 O O . LEU A 1 109 ? 8.694 -7.492 2.892 1.00 92.31 109 LEU A O 1
ATOM 879 N N . THR A 1 110 ? 6.748 -6.375 2.859 1.00 91.81 110 THR A N 1
ATOM 880 C CA . THR A 1 110 ? 6.128 -7.158 1.779 1.00 91.81 110 THR A CA 1
ATOM 881 C C . THR A 1 110 ? 6.947 -7.198 0.480 1.00 91.81 110 THR A C 1
ATOM 883 O O . THR A 1 110 ? 7.066 -8.294 -0.069 1.00 91.81 110 THR A O 1
ATOM 886 N N . PRO A 1 111 ? 7.628 -6.125 0.023 1.00 89.38 111 PRO A N 1
ATOM 887 C CA . PRO A 1 111 ? 8.475 -6.163 -1.170 1.00 89.38 111 PRO A CA 1
ATOM 888 C C . PRO A 1 111 ? 9.589 -7.211 -1.106 1.00 89.38 111 PRO A C 1
ATOM 890 O O . PRO A 1 111 ? 9.957 -7.787 -2.130 1.00 89.38 111 PRO A O 1
ATOM 893 N N . ILE A 1 112 ? 10.100 -7.513 0.094 1.00 91.56 112 ILE A N 1
ATOM 894 C CA . ILE A 1 112 ? 11.095 -8.576 0.289 1.00 91.56 112 ILE A CA 1
ATOM 895 C C . ILE A 1 112 ? 10.465 -9.936 -0.040 1.00 91.56 112 ILE A C 1
ATOM 897 O O . ILE A 1 112 ? 11.044 -10.730 -0.780 1.00 91.56 112 ILE A O 1
ATOM 901 N N . LEU A 1 113 ? 9.255 -10.195 0.461 1.00 88.81 113 LEU A N 1
ATOM 902 C CA . LEU A 1 113 ? 8.513 -11.424 0.169 1.00 88.81 113 LEU A CA 1
ATOM 903 C C . LEU A 1 113 ? 8.066 -11.487 -1.299 1.00 88.81 113 LEU A C 1
ATOM 905 O O . LEU A 1 113 ? 8.183 -12.540 -1.927 1.00 88.81 113 LEU A O 1
ATOM 909 N N . GLY A 1 114 ? 7.613 -10.367 -1.861 1.00 87.81 114 GLY A N 1
ATOM 910 C CA . GLY A 1 114 ? 7.203 -10.245 -3.259 1.00 87.81 114 GLY A CA 1
ATOM 911 C C . GLY A 1 114 ? 8.353 -10.504 -4.234 1.00 87.81 114 GLY A C 1
ATOM 912 O O . GLY A 1 114 ? 8.170 -11.224 -5.217 1.00 87.81 114 GLY A O 1
ATOM 913 N N . GLY A 1 115 ? 9.556 -10.008 -3.928 1.00 89.00 115 GLY A N 1
ATOM 914 C CA . GLY A 1 115 ? 10.772 -10.292 -4.694 1.00 89.00 115 GLY A CA 1
ATOM 915 C C . GLY A 1 115 ? 11.132 -11.777 -4.677 1.00 89.00 115 GLY A C 1
ATOM 916 O O . GLY A 1 115 ? 11.277 -12.392 -5.732 1.00 89.00 115 GLY A O 1
ATOM 917 N N . LEU A 1 116 ? 11.150 -12.397 -3.491 1.00 89.19 116 LEU A N 1
ATOM 918 C CA . LEU A 1 116 ? 11.401 -13.840 -3.358 1.00 89.19 116 LEU A CA 1
ATOM 919 C C . LEU A 1 116 ? 10.366 -14.690 -4.115 1.00 89.19 116 LEU A C 1
ATOM 921 O O . LEU A 1 116 ? 10.705 -15.735 -4.678 1.00 89.19 116 LEU A O 1
ATOM 925 N N . LEU A 1 117 ? 9.105 -14.251 -4.131 1.00 86.88 117 LEU A N 1
ATOM 926 C CA . LEU A 1 117 ? 8.019 -14.914 -4.847 1.00 86.88 117 LEU A CA 1
ATOM 927 C C . LEU A 1 117 ? 8.147 -14.751 -6.375 1.00 86.88 117 LEU A C 1
ATOM 929 O O . LEU A 1 117 ? 7.904 -15.707 -7.124 1.00 86.88 117 LEU A O 1
ATOM 933 N N . ALA A 1 118 ? 8.564 -13.569 -6.839 1.00 89.75 118 ALA A N 1
ATOM 934 C CA . ALA A 1 118 ? 8.847 -13.299 -8.247 1.00 89.75 118 ALA A CA 1
ATOM 935 C C . ALA A 1 118 ? 10.010 -14.150 -8.770 1.00 89.75 118 ALA A C 1
ATOM 937 O O . ALA A 1 118 ? 9.917 -14.675 -9.883 1.00 89.75 118 ALA A O 1
ATOM 938 N N . ASP A 1 119 ? 11.050 -14.328 -7.955 1.00 88.06 119 ASP A N 1
ATOM 939 C CA . ASP A 1 119 ? 12.269 -15.043 -8.333 1.00 88.06 119 ASP A CA 1
ATOM 940 C C . ASP A 1 119 ? 12.071 -16.562 -8.422 1.00 88.06 119 ASP A C 1
ATOM 942 O O . ASP A 1 119 ? 12.709 -17.220 -9.243 1.00 88.06 119 ASP A O 1
ATOM 946 N N . ARG A 1 120 ? 11.191 -17.140 -7.590 1.00 87.62 120 ARG A N 1
ATOM 947 C CA . ARG A 1 120 ? 11.037 -18.603 -7.497 1.00 87.62 120 ARG A CA 1
ATOM 948 C C . ARG A 1 120 ? 9.842 -19.189 -8.240 1.00 87.62 120 ARG A C 1
ATOM 950 O O . ARG A 1 120 ? 9.927 -20.342 -8.652 1.00 87.62 120 ARG A O 1
ATOM 957 N N . VAL A 1 121 ? 8.725 -18.463 -8.358 1.00 85.75 121 VAL A N 1
ATOM 958 C CA . VAL A 1 121 ? 7.437 -19.088 -8.732 1.00 85.75 121 VAL A CA 1
ATOM 959 C C . VAL A 1 121 ? 6.748 -18.396 -9.905 1.00 85.75 121 VAL A C 1
ATOM 961 O O . VAL A 1 121 ? 6.328 -19.060 -10.850 1.00 85.75 121 VAL A O 1
ATOM 964 N N . LEU A 1 122 ? 6.591 -17.072 -9.847 1.00 81.00 122 LEU A N 1
ATOM 965 C CA . LEU A 1 122 ? 5.644 -16.358 -10.717 1.00 81.00 122 LEU A CA 1
ATOM 966 C C . LEU A 1 122 ? 6.291 -15.625 -11.895 1.00 81.00 122 LEU A C 1
ATOM 968 O O . LEU A 1 122 ? 5.637 -15.428 -12.924 1.00 81.00 122 LEU A O 1
ATOM 972 N N . GLY A 1 123 ? 7.564 -15.257 -11.775 1.00 87.25 123 GLY A N 1
ATOM 973 C CA . GLY A 1 123 ? 8.242 -14.403 -12.738 1.00 87.25 123 GLY A CA 1
ATOM 974 C C . GLY A 1 123 ? 7.860 -12.926 -12.592 1.00 87.25 123 GLY A C 1
ATOM 975 O O . GLY A 1 123 ? 6.766 -12.559 -12.161 1.00 87.25 123 GLY A O 1
ATOM 976 N N . ARG A 1 124 ? 8.786 -12.052 -12.998 1.00 85.06 124 ARG A N 1
ATOM 977 C CA . ARG A 1 124 ? 8.741 -10.603 -12.747 1.00 85.06 124 ARG A CA 1
ATOM 978 C C . ARG A 1 124 ? 7.456 -9.913 -13.217 1.00 85.06 124 ARG A C 1
ATOM 980 O O . ARG A 1 124 ? 6.873 -9.135 -12.473 1.00 85.06 124 ARG A O 1
ATOM 987 N N . THR A 1 125 ? 7.016 -10.165 -14.448 1.00 87.12 125 THR A N 1
ATOM 988 C CA . THR A 1 125 ? 5.870 -9.449 -15.037 1.00 87.12 125 THR A CA 1
ATOM 989 C C . THR A 1 125 ? 4.546 -9.831 -14.387 1.00 87.12 125 THR A C 1
ATOM 991 O O . THR A 1 125 ? 3.715 -8.959 -14.153 1.00 87.12 125 THR A O 1
ATOM 994 N N . ARG A 1 126 ? 4.350 -11.112 -14.051 1.00 88.19 126 ARG A N 1
ATOM 995 C CA . ARG A 1 126 ? 3.114 -11.576 -13.406 1.00 88.19 126 ARG A CA 1
ATOM 996 C C . ARG A 1 126 ? 3.005 -11.061 -11.980 1.00 88.19 126 ARG A C 1
ATOM 998 O O . ARG A 1 126 ? 1.931 -10.602 -11.613 1.00 88.19 126 ARG A O 1
ATOM 1005 N N . THR A 1 127 ? 4.098 -11.069 -11.216 1.00 90.75 127 THR A N 1
ATOM 1006 C CA . THR A 1 127 ? 4.097 -10.523 -9.851 1.00 90.75 127 THR A CA 1
ATOM 1007 C C . THR A 1 127 ? 3.716 -9.044 -9.840 1.00 90.75 127 THR A C 1
ATOM 1009 O O . THR A 1 127 ? 2.846 -8.662 -9.068 1.00 90.75 127 THR A O 1
ATOM 1012 N N . ILE A 1 128 ? 4.280 -8.234 -10.746 1.00 89.25 128 ILE A N 1
ATOM 1013 C CA . ILE A 1 128 ? 3.953 -6.800 -10.837 1.00 89.25 128 ILE A CA 1
ATOM 1014 C C . ILE A 1 128 ? 2.475 -6.587 -11.191 1.00 89.25 128 ILE A C 1
ATOM 1016 O O . ILE A 1 128 ? 1.810 -5.758 -10.580 1.00 89.25 128 ILE A O 1
ATOM 1020 N N . VAL A 1 129 ? 1.940 -7.339 -12.160 1.00 90.81 129 VAL A N 1
ATOM 1021 C CA . VAL A 1 129 ? 0.534 -7.193 -12.578 1.00 90.81 129 VAL A CA 1
ATOM 1022 C C . VAL A 1 129 ? -0.427 -7.647 -11.479 1.00 90.81 129 VAL A C 1
ATOM 1024 O O . VAL A 1 129 ? -1.420 -6.973 -11.230 1.00 90.81 129 VAL A O 1
ATOM 1027 N N . ILE A 1 130 ? -0.139 -8.764 -10.806 1.00 92.00 130 ILE A N 1
ATOM 1028 C CA . ILE A 1 130 ? -0.966 -9.261 -9.698 1.00 92.00 130 ILE A CA 1
ATOM 1029 C C . ILE A 1 130 ? -0.936 -8.273 -8.530 1.00 92.00 130 ILE A C 1
ATOM 1031 O O . ILE A 1 130 ? -1.998 -7.963 -7.998 1.00 92.00 130 ILE A O 1
ATOM 1035 N N . GLY A 1 131 ? 0.242 -7.744 -8.182 1.00 91.50 131 GLY A N 1
ATOM 1036 C CA . GLY A 1 131 ? 0.387 -6.698 -7.168 1.00 91.50 131 GLY A CA 1
ATOM 1037 C C . GLY A 1 131 ? -0.458 -5.473 -7.513 1.00 91.50 131 GLY A C 1
ATOM 1038 O O . GLY A 1 131 ? -1.373 -5.128 -6.773 1.00 91.50 131 GLY A O 1
ATOM 1039 N N . ALA A 1 132 ? -0.276 -4.911 -8.711 1.00 90.69 132 ALA A N 1
ATOM 1040 C CA . ALA A 1 132 ? -1.036 -3.746 -9.166 1.00 90.69 132 ALA A CA 1
ATOM 1041 C C . ALA A 1 132 ? -2.562 -3.973 -9.170 1.00 90.69 132 ALA A C 1
ATOM 1043 O O . ALA A 1 132 ? -3.320 -3.084 -8.781 1.00 90.69 132 ALA A O 1
ATOM 1044 N N . LEU A 1 133 ? -3.027 -5.160 -9.580 1.00 93.38 133 LEU A N 1
ATOM 1045 C CA . LEU A 1 133 ? -4.451 -5.512 -9.549 1.00 93.38 133 LEU A CA 1
ATOM 1046 C C . LEU A 1 133 ? -4.982 -5.642 -8.117 1.00 93.38 133 LEU A C 1
ATOM 1048 O O . LEU A 1 133 ? -6.076 -5.152 -7.834 1.00 93.38 133 LEU A O 1
ATOM 1052 N N . LEU A 1 134 ? -4.220 -6.267 -7.217 1.00 93.06 134 LEU A N 1
ATOM 1053 C CA . LEU A 1 134 ? -4.568 -6.349 -5.798 1.00 93.06 134 LEU A CA 1
ATOM 1054 C C . LEU A 1 134 ? -4.585 -4.962 -5.156 1.00 93.06 134 LEU A C 1
ATOM 1056 O O . LEU A 1 134 ? -5.524 -4.640 -4.436 1.00 93.06 134 LEU A O 1
ATOM 1060 N N . MET A 1 135 ? -3.618 -4.104 -5.473 1.00 92.62 135 MET A N 1
ATOM 1061 C CA . MET A 1 135 ? -3.575 -2.742 -4.954 1.00 92.62 135 MET A CA 1
ATOM 1062 C C . MET A 1 135 ? -4.782 -1.923 -5.428 1.00 92.62 135 MET A C 1
ATOM 1064 O O . MET A 1 135 ? -5.432 -1.259 -4.622 1.00 92.62 135 MET A O 1
ATOM 1068 N N . ALA A 1 136 ? -5.151 -2.032 -6.708 1.00 92.12 136 ALA A N 1
ATOM 1069 C CA . ALA A 1 136 ? -6.346 -1.387 -7.251 1.00 92.12 136 ALA A CA 1
ATOM 1070 C C . ALA A 1 136 ? -7.642 -1.912 -6.602 1.00 92.12 136 ALA A C 1
ATOM 1072 O O . ALA A 1 136 ? -8.528 -1.124 -6.265 1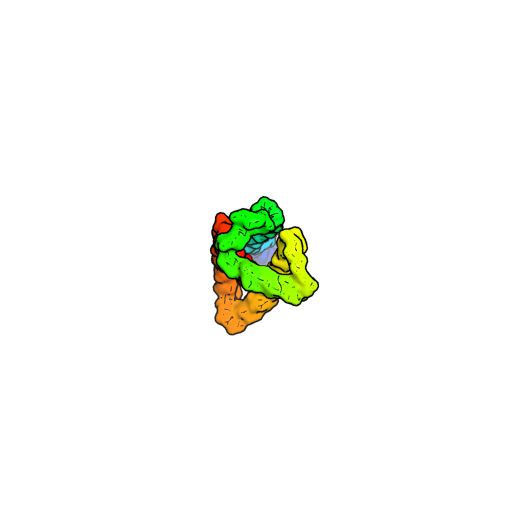.00 92.12 136 ALA A O 1
ATOM 1073 N N . ALA A 1 137 ? -7.747 -3.227 -6.383 1.00 92.62 137 ALA A N 1
ATOM 1074 C CA . ALA A 1 137 ? -8.885 -3.832 -5.694 1.00 92.62 137 ALA A CA 1
ATOM 1075 C C . ALA A 1 137 ? -8.971 -3.372 -4.230 1.00 92.62 137 ALA A C 1
ATOM 1077 O O . ALA A 1 137 ? -10.043 -2.984 -3.769 1.00 92.62 137 ALA A O 1
ATOM 1078 N N . GLY A 1 138 ? -7.846 -3.345 -3.516 1.00 90.81 138 GLY A N 1
ATOM 1079 C CA . GLY A 1 138 ? -7.758 -2.830 -2.154 1.00 90.81 138 GLY A CA 1
ATOM 1080 C C . GLY A 1 138 ? -8.190 -1.367 -2.068 1.00 90.81 138 GLY A C 1
ATOM 1081 O O . GLY A 1 138 ? -9.010 -1.020 -1.222 1.00 90.81 138 GLY A O 1
ATOM 1082 N N . GLN A 1 139 ? -7.742 -0.535 -3.009 1.00 90.12 139 GLN A N 1
ATOM 1083 C CA . GLN A 1 139 ? -8.134 0.872 -3.097 1.00 90.12 139 GLN A CA 1
ATOM 1084 C C . GLN A 1 139 ? -9.644 1.049 -3.324 1.00 90.12 139 GLN A C 1
ATOM 1086 O O . GLN A 1 139 ? -10.254 1.945 -2.742 1.00 90.12 139 GLN A O 1
ATOM 1091 N N . PHE A 1 140 ? -10.264 0.184 -4.130 1.00 90.06 140 PHE A N 1
ATOM 1092 C CA . PHE A 1 140 ? -11.716 0.167 -4.320 1.00 90.06 140 PHE A CA 1
ATOM 1093 C C . PHE A 1 140 ? -12.458 -0.272 -3.048 1.00 90.06 140 PHE A C 1
ATOM 1095 O O . PHE A 1 140 ? -13.474 0.318 -2.689 1.00 90.06 140 PHE A O 1
ATOM 1102 N N . LEU A 1 141 ? -11.932 -1.265 -2.326 1.00 88.50 141 LEU A N 1
ATOM 1103 C CA . LEU A 1 141 ? -12.523 -1.761 -1.079 1.00 88.50 141 LEU A CA 1
ATOM 1104 C C . LEU A 1 141 ? -12.442 -0.754 0.078 1.00 88.50 141 LEU A C 1
ATOM 1106 O O . LEU A 1 141 ? -13.276 -0.818 0.978 1.00 88.50 141 LEU A O 1
ATOM 1110 N N . VAL A 1 142 ? -11.492 0.191 0.061 1.00 85.62 142 VAL A N 1
ATOM 1111 C CA . VAL A 1 142 ? -11.437 1.293 1.046 1.00 85.62 142 VAL A CA 1
ATOM 1112 C C . VAL A 1 142 ? -12.674 2.199 0.958 1.00 85.62 142 VAL A C 1
ATOM 1114 O O . VAL A 1 142 ? -13.003 2.868 1.932 1.00 85.62 142 VAL A O 1
ATOM 1117 N N . ALA A 1 143 ? -13.402 2.199 -0.164 1.00 83.62 143 ALA A N 1
ATOM 1118 C CA . ALA A 1 143 ? -14.627 2.985 -0.310 1.00 83.62 143 ALA A CA 1
ATOM 1119 C C . ALA A 1 143 ? -15.789 2.501 0.578 1.00 83.62 143 ALA A C 1
ATOM 1121 O O . ALA A 1 143 ? -16.750 3.247 0.759 1.00 83.62 143 ALA A O 1
ATOM 1122 N N . PHE A 1 144 ? -15.722 1.277 1.117 1.00 82.56 144 PHE A N 1
ATOM 1123 C CA . PHE A 1 144 ? -16.767 0.711 1.968 1.00 82.56 144 PHE A CA 1
ATOM 1124 C C . PHE A 1 144 ? -16.241 0.421 3.376 1.00 82.56 144 PHE A C 1
ATOM 1126 O O . PHE A 1 144 ? -15.258 -0.300 3.558 1.00 82.56 144 PHE A O 1
ATOM 1133 N N . ASP A 1 145 ? -16.969 0.901 4.384 1.00 76.12 145 ASP A N 1
ATOM 1134 C CA . ASP A 1 145 ? -16.596 0.765 5.797 1.00 76.12 145 ASP A CA 1
ATOM 1135 C C . ASP A 1 145 ? -16.488 -0.712 6.232 1.00 76.12 145 ASP A C 1
ATOM 1137 O O . ASP A 1 145 ? -15.564 -1.109 6.941 1.00 76.12 145 ASP A O 1
ATOM 1141 N N . VAL A 1 146 ? -17.402 -1.563 5.749 1.00 77.75 146 VAL A N 1
ATOM 1142 C CA . VAL A 1 146 ? -17.491 -2.990 6.118 1.00 77.75 146 VAL A CA 1
ATOM 1143 C C . VAL A 1 146 ? -16.237 -3.770 5.715 1.00 77.75 146 VAL A C 1
ATOM 1145 O O . VAL A 1 146 ? -15.797 -4.666 6.439 1.00 77.75 146 VAL A O 1
ATOM 1148 N N . THR A 1 147 ? -15.651 -3.433 4.562 1.00 82.88 147 THR A N 1
ATOM 1149 C CA . THR A 1 147 ? -14.519 -4.158 3.968 1.00 82.88 147 THR A CA 1
ATOM 1150 C C . THR A 1 147 ? -13.166 -3.631 4.415 1.00 82.88 147 THR A C 1
ATOM 1152 O O . THR A 1 147 ? -12.152 -4.107 3.917 1.00 82.88 147 THR A O 1
ATOM 1155 N N . PHE A 1 148 ? -13.117 -2.703 5.369 1.00 83.62 148 PHE A N 1
ATOM 1156 C CA . PHE A 1 148 ? -11.897 -2.008 5.773 1.00 83.62 148 PHE A CA 1
ATOM 1157 C C . PHE A 1 148 ? -10.697 -2.934 6.058 1.00 83.62 148 PHE A C 1
ATOM 1159 O O . PHE A 1 148 ? -9.621 -2.739 5.496 1.00 83.62 148 PHE A O 1
ATOM 1166 N N . LEU A 1 149 ? -10.862 -3.986 6.872 1.00 83.62 149 LEU A N 1
ATOM 1167 C CA . LEU A 1 149 ? -9.759 -4.915 7.181 1.00 83.62 149 LEU A CA 1
ATOM 1168 C C . LEU A 1 149 ? -9.315 -5.736 5.962 1.00 83.62 149 LEU A C 1
ATOM 1170 O O . LEU A 1 149 ? -8.124 -5.993 5.772 1.00 83.62 149 LEU A O 1
ATOM 1174 N N . VAL A 1 150 ? -10.269 -6.124 5.114 1.00 86.88 150 VAL A N 1
ATOM 1175 C CA . VAL A 1 150 ? -9.986 -6.829 3.857 1.00 86.88 150 VAL A CA 1
ATOM 1176 C C . VAL A 1 150 ? -9.251 -5.900 2.893 1.00 86.88 150 VAL A C 1
ATOM 1178 O O . VAL A 1 150 ? -8.272 -6.317 2.279 1.00 86.88 150 VAL A O 1
ATOM 1181 N N . ALA A 1 151 ? -9.659 -4.633 2.821 1.00 87.19 151 ALA A N 1
ATOM 1182 C CA . ALA A 1 151 ? -9.015 -3.599 2.026 1.00 87.19 151 ALA A CA 1
ATOM 1183 C C . ALA A 1 151 ? -7.559 -3.397 2.464 1.00 87.19 151 ALA A C 1
ATOM 1185 O O . ALA A 1 151 ? -6.669 -3.459 1.623 1.00 87.19 151 ALA A O 1
ATOM 1186 N N . LEU A 1 152 ? -7.299 -3.266 3.772 1.00 87.38 152 LEU A N 1
ATOM 1187 C CA . LEU A 1 152 ? -5.939 -3.156 4.316 1.00 87.38 152 LEU A CA 1
ATOM 1188 C C . LEU A 1 152 ? -5.075 -4.375 3.995 1.00 87.38 152 LEU A C 1
ATOM 1190 O O . LEU A 1 152 ? -3.919 -4.221 3.618 1.00 87.38 152 LEU A O 1
ATOM 1194 N N . THR A 1 153 ? -5.627 -5.581 4.122 1.00 88.38 153 THR A N 1
ATOM 1195 C CA . THR A 1 153 ? -4.890 -6.819 3.820 1.00 88.38 153 THR A CA 1
ATOM 1196 C C . THR A 1 153 ? -4.580 -6.920 2.325 1.00 88.38 153 THR A C 1
ATOM 1198 O O . THR A 1 153 ? -3.486 -7.317 1.936 1.00 88.38 153 THR A O 1
ATOM 1201 N N . CYS A 1 154 ? -5.530 -6.525 1.479 1.00 88.88 154 CYS A N 1
ATOM 1202 C CA . CYS A 1 154 ? -5.371 -6.521 0.030 1.00 88.88 154 CYS A CA 1
ATOM 1203 C C . CYS A 1 154 ? -4.339 -5.476 -0.424 1.00 88.88 154 CYS A C 1
ATOM 1205 O O . CYS A 1 154 ? -3.460 -5.801 -1.218 1.00 88.88 154 CYS A O 1
ATOM 1207 N N . LEU A 1 155 ? -4.387 -4.267 0.147 1.00 89.62 155 LEU A N 1
ATOM 1208 C CA . LEU A 1 155 ? -3.396 -3.209 -0.071 1.00 89.62 155 LEU A CA 1
ATOM 1209 C C . LEU A 1 155 ? -2.000 -3.629 0.392 1.00 89.62 155 LEU A C 1
ATOM 1211 O O . LEU A 1 155 ? -1.030 -3.396 -0.317 1.00 89.62 155 LEU A O 1
ATOM 1215 N N . LEU A 1 156 ? -1.908 -4.292 1.545 1.00 90.69 156 LEU A N 1
ATOM 1216 C CA . LEU A 1 156 ? -0.646 -4.784 2.090 1.00 90.69 156 LEU A CA 1
ATOM 1217 C C . LEU A 1 156 ? 0.026 -5.793 1.158 1.00 90.69 156 LEU A C 1
ATOM 1219 O O . LEU A 1 156 ? 1.236 -5.736 0.996 1.00 90.69 156 LEU A O 1
ATOM 1223 N N . ILE A 1 157 ? -0.741 -6.704 0.554 1.00 89.56 157 ILE A N 1
ATOM 1224 C CA . ILE A 1 157 ? -0.208 -7.734 -0.355 1.00 89.56 157 ILE A CA 1
ATOM 1225 C C . ILE A 1 157 ? 0.042 -7.174 -1.764 1.00 89.56 157 ILE A C 1
ATOM 1227 O O . ILE A 1 157 ? 0.893 -7.690 -2.485 1.00 89.56 157 ILE A O 1
ATOM 1231 N N . GLY A 1 158 ? -0.725 -6.163 -2.178 1.00 85.38 158 GLY A N 1
ATOM 1232 C CA . GLY A 1 158 ? -0.661 -5.593 -3.524 1.00 85.38 158 GLY A CA 1
ATOM 1233 C C . GLY A 1 158 ? 0.514 -4.646 -3.782 1.00 85.38 158 GLY A C 1
ATOM 1234 O O . GLY A 1 158 ? 0.752 -4.311 -4.941 1.00 85.38 158 GLY A O 1
ATOM 1235 N N . VAL A 1 159 ? 1.214 -4.214 -2.731 1.00 83.81 159 VAL A N 1
ATOM 1236 C CA . VAL A 1 159 ? 2.308 -3.229 -2.789 1.00 83.81 159 VAL A CA 1
ATOM 1237 C C . VAL A 1 159 ? 3.654 -3.825 -3.217 1.00 83.81 159 VAL A C 1
ATOM 1239 O O . VAL A 1 159 ? 3.901 -5.027 -2.961 1.00 83.81 159 VAL A O 1
#

Foldseek 3Di:
DVVVVVVVVVVVVVVVVVPDDVPCVDDVNDDPVCVVVVVVVVVLVVLVVVCLVVVLVCQLPPQQDPPNVVLAPPSVVVQVVQCVVVVHNDDSNRSSCSVSVVLVVLLVVQVVVLVVCCVPPQPDPRSLVQLCVLLVVLSVLCVDSHCPVVSSVSNSNSD

Sequence (159 aa):
MALTEGLAKARRTQHSALVHNPEDRSFFGHPRGLGYIAFTEAWERFSYYGMQSLLVLYMVKQLLLTSHIEHVAGFVPFRHFLESLYRGPLAVQPLASAIFGLYTGLVYLTPILGGLLADRVLGRTRTIVIGALLMAAGQFLVAFDVTFLVALTCLLIGV